Protein AF-A0A357LKL7-F1 (afdb_monomer)

Solvent-accessible surface area (backbone atoms only — not comparable to full-atom values): 3757 Å² total; per-residue (Å²): 110,89,98,52,98,51,42,68,92,65,52,59,68,69,78,73,62,85,47,70,70,45,44,51,52,56,55,53,55,52,53,74,81,31,94,71,45,76,68,57,50,51,53,52,56,48,52,52,51,53,50,51,52,52,41,60,73,66,77,105

Sequence (60 aa):
MRGKRVCRVHGGKSTGPRSEQGRKRCAAAKTIHGWETRKKRQIRAEKFREMKALFNSLNW

pLDDT: mean 88.34, std 8.58, range [58.5, 97.81]

Structure (mmCIF, N/CA/C/O backbone):
data_AF-A0A357LKL7-F1
#
_entry.id   AF-A0A357LKL7-F1
#
loop_
_atom_site.group_PDB
_atom_site.id
_atom_site.type_symbol
_atom_site.label_atom_id
_atom_site.label_alt_id
_atom_site.label_comp_id
_atom_site.label_asym_id
_atom_site.label_entity_id
_atom_site.label_seq_id
_atom_site.pdbx_PDB_ins_code
_atom_site.Cartn_x
_atom_site.Cartn_y
_atom_site.Cartn_z
_atom_site.occupancy
_atom_site.B_iso_or_equiv
_atom_site.auth_seq_id
_atom_site.auth_comp_id
_atom_site.auth_asym_id
_atom_site.auth_atom_id
_atom_site.pdbx_PDB_model_num
ATOM 1 N N . MET A 1 1 ? 5.256 12.334 -31.430 1.00 75.44 1 MET A N 1
ATOM 2 C CA . MET A 1 1 ? 4.102 11.491 -31.834 1.00 75.44 1 MET A CA 1
ATOM 3 C C . MET A 1 1 ? 2.880 12.388 -31.826 1.00 75.44 1 MET A C 1
ATOM 5 O O . MET A 1 1 ? 2.563 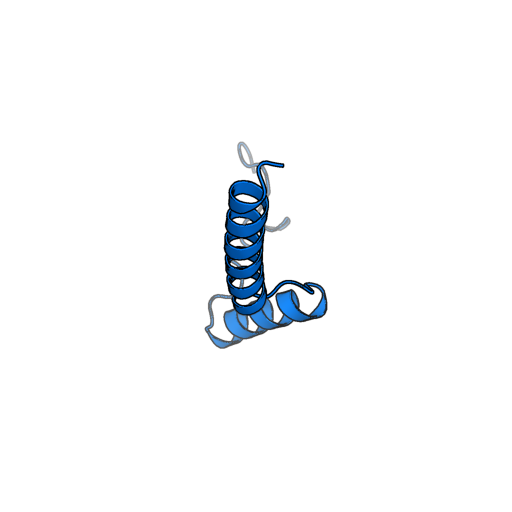12.901 -30.763 1.00 75.44 1 MET A O 1
ATOM 9 N N . ARG A 1 2 ? 2.248 12.635 -32.978 1.00 85.69 2 ARG A N 1
ATOM 10 C CA . ARG A 1 2 ? 1.040 13.475 -33.031 1.00 85.69 2 ARG A CA 1
ATOM 11 C C . ARG A 1 2 ? -0.103 12.785 -32.268 1.00 85.69 2 ARG A C 1
ATOM 13 O O . ARG A 1 2 ? -0.216 11.563 -32.328 1.00 85.69 2 ARG A O 1
ATOM 20 N N . GLY A 1 3 ? -0.881 13.554 -31.505 1.00 89.69 3 GLY A N 1
ATOM 21 C CA . GLY A 1 3 ? -2.082 13.077 -30.804 1.00 89.69 3 GLY A CA 1
ATOM 22 C C . GLY A 1 3 ? -1.869 12.218 -29.548 1.00 89.69 3 GLY A C 1
ATOM 23 O O . GLY A 1 3 ? -2.834 11.658 -29.040 1.00 89.69 3 GLY A O 1
ATOM 24 N N . LYS A 1 4 ? -0.643 12.078 -29.022 1.00 85.88 4 LYS A N 1
ATOM 25 C CA . LYS A 1 4 ? -0.387 11.328 -27.774 1.00 85.88 4 LYS A CA 1
ATOM 26 C C . LYS A 1 4 ? 0.166 12.235 -26.682 1.00 85.88 4 LYS A C 1
ATOM 28 O O . LYS A 1 4 ? 1.049 13.039 -26.955 1.00 85.88 4 LYS A O 1
ATOM 33 N N . ARG A 1 5 ? -0.291 12.025 -25.440 1.00 91.38 5 ARG A N 1
ATOM 34 C CA . ARG A 1 5 ? 0.175 12.757 -24.246 1.00 91.38 5 ARG A CA 1
ATOM 35 C C . ARG A 1 5 ? 1.656 12.504 -23.931 1.00 91.38 5 ARG A C 1
ATOM 37 O O . ARG A 1 5 ? 2.345 13.417 -23.506 1.00 91.38 5 ARG A O 1
ATOM 44 N N . VAL A 1 6 ? 2.144 11.278 -24.147 1.00 91.62 6 VAL A N 1
ATOM 45 C CA . VAL A 1 6 ? 3.548 10.887 -23.921 1.00 91.62 6 VAL A CA 1
ATOM 46 C C . VAL A 1 6 ? 4.067 10.024 -25.071 1.00 91.62 6 VAL A C 1
ATOM 48 O O . VAL A 1 6 ? 3.329 9.220 -25.647 1.00 91.62 6 VAL A O 1
ATOM 51 N N . CYS A 1 7 ? 5.342 10.180 -25.436 1.00 92.69 7 CYS A N 1
ATOM 52 C CA . CYS A 1 7 ? 5.963 9.367 -26.484 1.00 92.69 7 CYS A CA 1
ATOM 53 C C . CYS A 1 7 ? 6.678 8.131 -25.917 1.00 92.69 7 CYS A C 1
ATOM 55 O O . CYS A 1 7 ? 6.893 8.004 -24.716 1.00 92.69 7 CYS A O 1
ATOM 57 N N . ARG A 1 8 ? 7.100 7.219 -26.802 1.00 88.94 8 ARG A N 1
ATOM 58 C CA . ARG A 1 8 ? 7.765 5.956 -26.435 1.00 88.94 8 ARG A CA 1
ATOM 59 C C . ARG A 1 8 ? 8.982 6.129 -25.518 1.00 88.94 8 ARG A C 1
ATOM 61 O O . ARG A 1 8 ? 9.151 5.313 -24.623 1.00 88.94 8 ARG A O 1
ATOM 68 N N . VAL A 1 9 ? 9.804 7.152 -25.757 1.00 89.25 9 VAL A N 1
ATOM 69 C CA . VAL A 1 9 ? 10.995 7.445 -24.936 1.00 89.25 9 VAL A CA 1
ATOM 70 C C . VAL A 1 9 ? 10.658 8.150 -23.616 1.00 89.25 9 VAL A C 1
ATOM 72 O O . VAL A 1 9 ? 11.426 8.062 -22.674 1.00 89.25 9 VAL A O 1
ATOM 75 N N . HIS A 1 10 ? 9.471 8.753 -23.505 1.00 91.62 10 HIS A N 1
ATOM 76 C CA . HIS A 1 10 ? 8.956 9.392 -22.289 1.00 91.62 10 HIS A CA 1
ATOM 77 C C . HIS A 1 10 ? 7.920 8.491 -21.600 1.00 91.62 10 HIS A C 1
ATOM 79 O O . HIS A 1 10 ? 6.838 8.925 -21.215 1.00 91.62 10 HIS A O 1
ATOM 85 N N . GLY A 1 11 ? 8.212 7.190 -21.514 1.00 87.94 11 GLY A N 1
ATOM 86 C CA . GLY A 1 11 ? 7.396 6.245 -20.748 1.00 87.94 11 GLY A CA 1
ATOM 87 C C . GLY A 1 11 ? 6.112 5.756 -21.424 1.00 87.94 11 GLY A C 1
ATOM 88 O O . GLY A 1 11 ? 5.419 4.922 -20.853 1.00 87.94 11 GLY A O 1
ATOM 89 N N . GLY A 1 12 ? 5.814 6.153 -22.666 1.00 89.69 12 GLY A N 1
ATOM 90 C CA . GLY A 1 12 ? 4.629 5.664 -23.390 1.00 89.69 12 GLY A CA 1
ATOM 91 C C . GLY A 1 12 ? 4.606 4.147 -23.660 1.00 89.69 12 GLY A C 1
ATOM 92 O O . GLY A 1 12 ? 3.583 3.623 -24.087 1.00 89.69 12 GLY A O 1
ATOM 93 N N . LYS A 1 13 ? 5.722 3.435 -23.430 1.00 88.00 13 LYS A N 1
ATOM 94 C CA . LYS A 1 13 ? 5.810 1.959 -23.455 1.00 88.00 13 LYS A CA 1
ATOM 95 C C . LYS A 1 13 ? 5.979 1.320 -22.069 1.00 88.00 13 LYS A C 1
ATOM 97 O O . LYS A 1 13 ? 6.043 0.093 -21.976 1.00 88.00 13 LYS A O 1
ATOM 102 N N . SER A 1 14 ? 6.068 2.108 -21.003 1.00 87.38 14 SER A N 1
ATOM 103 C CA . SER A 1 14 ? 6.234 1.589 -19.647 1.00 87.38 14 SER A CA 1
ATOM 104 C C . SER A 1 14 ? 4.938 0.908 -19.207 1.00 87.38 14 SER A C 1
ATOM 106 O O . SER A 1 14 ? 3.954 1.567 -18.902 1.00 87.38 14 SER A O 1
ATOM 108 N N . THR A 1 15 ? 4.930 -0.427 -19.194 1.00 87.56 15 THR A N 1
ATOM 109 C CA . THR A 1 15 ? 3.749 -1.244 -18.830 1.00 87.56 15 THR A CA 1
ATOM 110 C C . THR A 1 15 ? 3.786 -1.746 -17.383 1.00 87.56 15 THR A C 1
ATOM 112 O O . THR A 1 15 ? 2.960 -2.559 -16.981 1.00 87.56 15 THR A O 1
ATOM 115 N N . GLY A 1 16 ? 4.744 -1.260 -16.589 1.00 88.69 16 GLY A N 1
ATOM 116 C CA . GLY A 1 16 ? 5.014 -1.781 -15.251 1.00 88.69 16 GLY A CA 1
ATOM 117 C C . GLY A 1 16 ? 5.595 -3.206 -15.269 1.00 88.69 16 GLY A C 1
ATOM 118 O O . GLY A 1 16 ? 5.967 -3.727 -16.325 1.00 88.69 16 GLY A O 1
ATOM 119 N N . PRO A 1 17 ? 5.720 -3.850 -14.096 1.00 94.12 17 PRO A N 1
ATOM 120 C CA . PRO A 1 17 ? 6.262 -5.201 -13.987 1.00 94.12 17 PRO A CA 1
ATOM 121 C C . PRO A 1 17 ? 5.283 -6.264 -14.509 1.00 94.12 17 PRO A C 1
ATOM 123 O O . PRO A 1 17 ? 4.189 -6.446 -13.973 1.00 94.12 17 PRO A O 1
ATOM 126 N N . ARG A 1 18 ? 5.712 -7.029 -15.519 1.00 93.38 18 ARG A N 1
ATOM 127 C CA . ARG A 1 18 ? 4.928 -8.142 -16.089 1.00 93.38 18 ARG A CA 1
ATOM 128 C C . ARG A 1 18 ? 5.098 -9.462 -15.337 1.00 93.38 18 ARG A C 1
ATOM 130 O O . ARG A 1 18 ? 4.176 -10.273 -15.320 1.00 93.38 18 ARG A O 1
ATOM 137 N N . SER A 1 19 ? 6.248 -9.670 -14.698 1.00 95.31 19 SER A N 1
ATOM 138 C CA . SER A 1 19 ? 6.518 -10.881 -13.921 1.00 95.31 19 SER A CA 1
ATOM 139 C C . SER A 1 19 ? 5.877 -10.825 -12.537 1.00 95.31 19 SER A C 1
ATOM 141 O O . SER A 1 19 ? 5.680 -9.753 -11.956 1.00 95.31 19 SER A O 1
ATOM 143 N N . GLU A 1 20 ? 5.589 -11.997 -11.974 1.00 96.00 20 GLU A N 1
ATOM 144 C CA . GLU A 1 20 ? 5.060 -12.110 -10.615 1.00 96.00 20 GLU A CA 1
ATOM 145 C C . GLU A 1 20 ? 6.036 -11.538 -9.578 1.00 96.00 20 GLU A C 1
ATOM 147 O O . GLU A 1 20 ? 5.642 -10.740 -8.727 1.00 96.00 20 GLU A O 1
ATOM 152 N N . GLN A 1 21 ? 7.328 -11.855 -9.701 1.00 96.25 21 GLN A N 1
ATOM 153 C CA . GLN A 1 21 ? 8.374 -11.303 -8.839 1.00 96.25 21 GLN A CA 1
ATOM 154 C C . GLN A 1 21 ? 8.424 -9.769 -8.918 1.00 96.25 21 GLN A C 1
ATOM 156 O O . GLN A 1 21 ? 8.545 -9.090 -7.898 1.00 96.25 21 GLN A O 1
ATOM 161 N N . GLY A 1 22 ? 8.292 -9.198 -10.121 1.00 94.38 22 GLY A N 1
ATOM 162 C CA . GLY A 1 22 ? 8.241 -7.750 -10.313 1.00 94.38 22 GLY A CA 1
ATOM 163 C C . GLY A 1 22 ? 7.041 -7.114 -9.610 1.00 94.38 22 GLY A C 1
ATOM 164 O O . GLY A 1 22 ? 7.200 -6.109 -8.918 1.00 94.38 22 GLY A O 1
ATOM 165 N N . ARG A 1 23 ? 5.858 -7.734 -9.710 1.00 93.75 23 ARG A N 1
ATOM 166 C CA . ARG A 1 23 ? 4.661 -7.284 -8.981 1.00 93.75 23 ARG A CA 1
ATOM 167 C C . ARG A 1 23 ? 4.856 -7.354 -7.464 1.00 93.75 23 ARG A C 1
ATOM 169 O O . ARG A 1 23 ? 4.502 -6.396 -6.777 1.00 93.75 23 ARG A O 1
ATOM 176 N N . LYS A 1 24 ? 5.465 -8.431 -6.950 1.00 92.12 24 LYS A N 1
ATOM 177 C CA . LYS A 1 24 ? 5.783 -8.590 -5.517 1.00 92.12 24 LYS A CA 1
ATOM 178 C C . LYS A 1 24 ? 6.731 -7.493 -5.018 1.00 92.12 24 LYS A C 1
ATOM 180 O O . LYS A 1 24 ? 6.448 -6.884 -3.990 1.00 92.12 24 LYS A O 1
ATOM 185 N N . ARG A 1 25 ? 7.784 -7.157 -5.775 1.00 91.25 25 ARG A N 1
ATOM 186 C CA . ARG A 1 25 ? 8.698 -6.046 -5.437 1.00 91.25 25 ARG A CA 1
ATOM 187 C C . ARG A 1 25 ? 7.980 -4.698 -5.370 1.00 91.25 25 ARG A C 1
ATOM 189 O O . ARG A 1 25 ? 8.145 -3.969 -4.398 1.00 91.25 25 ARG A O 1
ATOM 196 N N . CYS A 1 26 ? 7.135 -4.386 -6.354 1.00 89.12 26 CYS A N 1
ATOM 197 C CA . CYS A 1 26 ? 6.342 -3.154 -6.320 1.00 89.12 26 CYS A CA 1
ATOM 198 C C . CYS A 1 26 ? 5.354 -3.122 -5.144 1.00 89.12 26 CYS A C 1
ATOM 200 O O . CYS A 1 26 ? 5.126 -2.057 -4.576 1.00 89.12 26 CYS A O 1
ATOM 202 N N . ALA A 1 27 ? 4.769 -4.262 -4.764 1.00 85.88 27 ALA A N 1
ATOM 203 C CA . ALA A 1 27 ? 3.906 -4.348 -3.589 1.00 85.88 27 ALA A CA 1
ATOM 204 C C . ALA A 1 27 ? 4.685 -4.104 -2.283 1.00 85.88 27 ALA A C 1
ATOM 206 O O . ALA A 1 27 ? 4.213 -3.342 -1.445 1.00 85.88 27 ALA A O 1
ATOM 207 N N . ALA A 1 28 ? 5.885 -4.675 -2.146 1.00 84.62 28 ALA A N 1
ATOM 208 C CA . ALA A 1 28 ? 6.758 -4.456 -0.990 1.00 84.62 28 ALA A CA 1
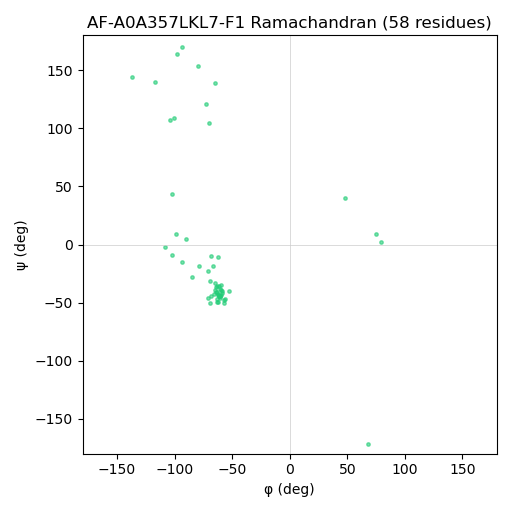ATOM 209 C C . ALA A 1 28 ? 7.246 -2.998 -0.889 1.00 84.62 28 ALA A C 1
ATOM 211 O O . ALA A 1 28 ? 7.253 -2.417 0.189 1.00 84.62 28 ALA A O 1
ATOM 212 N N . ALA A 1 29 ? 7.570 -2.345 -2.009 1.00 84.44 29 ALA A N 1
ATOM 213 C CA . ALA A 1 29 ? 7.952 -0.929 -1.992 1.00 84.44 29 ALA A CA 1
ATOM 214 C C . ALA A 1 29 ? 6.836 -0.023 -1.430 1.00 84.44 29 ALA A C 1
ATOM 216 O O . ALA A 1 29 ? 7.106 0.933 -0.705 1.00 84.44 29 ALA A O 1
ATOM 217 N N . LYS A 1 30 ? 5.563 -0.359 -1.693 1.00 76.75 30 LYS A N 1
ATOM 218 C CA . LYS A 1 30 ? 4.407 0.379 -1.153 1.00 76.75 30 LYS A CA 1
ATOM 219 C C . LYS A 1 30 ? 4.261 0.259 0.365 1.00 76.75 30 LYS A C 1
ATOM 221 O O . LYS A 1 30 ? 3.570 1.085 0.949 1.00 76.75 30 LYS A O 1
ATOM 226 N N . THR A 1 31 ? 4.890 -0.728 1.005 1.00 71.75 31 THR A N 1
ATOM 227 C CA . THR A 1 31 ? 4.892 -0.872 2.469 1.00 71.75 31 THR A CA 1
ATOM 228 C C . THR A 1 31 ? 6.096 -0.213 3.138 1.00 71.75 31 THR A C 1
ATOM 230 O O . THR A 1 31 ? 6.050 0.002 4.340 1.00 71.75 31 THR A O 1
ATOM 233 N N . ILE A 1 32 ? 7.151 0.131 2.385 1.00 69.75 32 ILE A N 1
ATOM 234 C CA . ILE A 1 32 ? 8.326 0.843 2.923 1.00 69.75 32 ILE A CA 1
ATOM 235 C C . ILE A 1 32 ? 7.958 2.293 3.259 1.00 69.75 32 ILE A C 1
ATOM 237 O O . ILE A 1 32 ? 8.258 2.775 4.345 1.00 69.75 32 ILE A O 1
ATOM 241 N N . HIS A 1 33 ? 7.256 2.975 2.351 1.00 70.38 33 HIS A N 1
ATOM 242 C CA . HIS A 1 33 ? 6.832 4.368 2.556 1.00 70.38 33 HIS A CA 1
ATOM 243 C C . HIS A 1 33 ? 5.355 4.503 2.956 1.00 70.38 33 HIS A C 1
ATOM 245 O O . HIS A 1 33 ? 4.906 5.583 3.329 1.00 70.38 33 HIS A O 1
ATOM 251 N N . GLY A 1 34 ? 4.583 3.415 2.892 1.00 68.12 34 GLY A N 1
ATOM 252 C CA . GLY A 1 34 ? 3.180 3.387 3.292 1.00 68.12 34 GLY A CA 1
ATOM 253 C C . GLY A 1 34 ? 3.006 2.776 4.677 1.00 68.12 34 GLY A C 1
ATOM 254 O O . GLY A 1 34 ? 3.088 1.562 4.837 1.00 68.12 34 GLY A O 1
ATOM 255 N N . TRP A 1 35 ? 2.662 3.597 5.671 1.00 72.12 35 TRP A N 1
ATOM 256 C CA . TRP A 1 35 ? 2.265 3.108 7.003 1.00 72.12 35 TRP A CA 1
ATOM 257 C C . TRP A 1 35 ? 0.922 2.359 6.993 1.00 72.12 35 TRP A C 1
ATOM 259 O O . TRP A 1 35 ? 0.571 1.692 7.973 1.00 72.12 35 TRP A O 1
ATOM 269 N N . GLU A 1 36 ? 0.202 2.428 5.870 1.00 82.12 36 GLU A N 1
ATOM 270 C CA . GLU A 1 36 ? -1.136 1.892 5.670 1.00 82.12 36 GLU A CA 1
ATOM 271 C C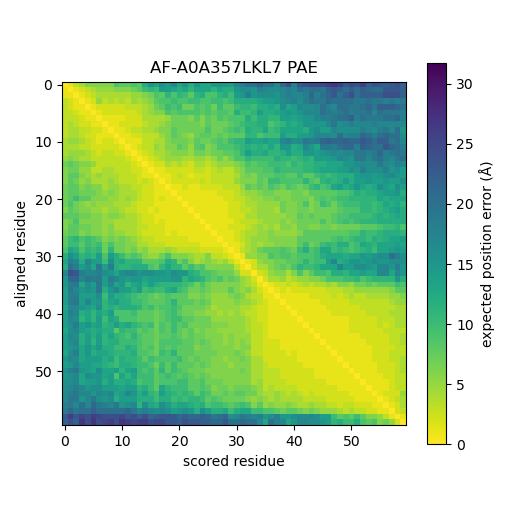 . GLU A 1 36 ? -1.136 0.596 4.843 1.00 82.12 36 GLU A C 1
ATOM 273 O O . GLU A 1 36 ? -0.977 0.601 3.621 1.00 82.12 36 GLU A O 1
ATOM 278 N N . THR A 1 3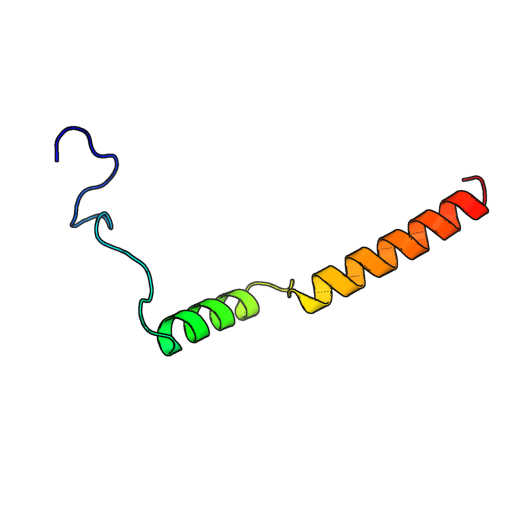7 ? -1.383 -0.536 5.506 1.00 82.81 37 THR A N 1
ATOM 279 C CA . THR A 1 37 ? -1.549 -1.846 4.856 1.00 82.81 37 THR A CA 1
ATOM 280 C C . THR A 1 37 ? -3.029 -2.190 4.679 1.00 82.81 37 THR A C 1
ATOM 282 O O . THR A 1 37 ? -3.895 -1.617 5.335 1.00 82.81 37 THR A O 1
ATOM 285 N N . ARG A 1 38 ? -3.359 -3.169 3.821 1.00 83.94 38 ARG A N 1
ATOM 286 C CA . ARG A 1 38 ? -4.754 -3.645 3.679 1.00 83.94 38 ARG A CA 1
ATOM 287 C C . ARG A 1 38 ? -5.331 -4.168 5.001 1.00 83.94 38 ARG A C 1
ATOM 289 O O . ARG A 1 38 ? -6.473 -3.858 5.313 1.00 83.94 38 ARG A O 1
ATOM 296 N N . LYS A 1 39 ? -4.522 -4.890 5.786 1.00 86.94 39 LYS A N 1
ATOM 297 C CA . LYS A 1 39 ? -4.898 -5.382 7.120 1.00 86.94 39 LYS A CA 1
ATOM 298 C C . LYS A 1 39 ? -5.160 -4.224 8.089 1.00 86.94 39 LYS A C 1
ATOM 300 O O . LYS A 1 39 ? -6.197 -4.202 8.739 1.00 86.94 39 LYS A O 1
ATOM 305 N N . LYS A 1 40 ? -4.268 -3.223 8.136 1.00 89.31 40 LYS A N 1
ATOM 306 C CA . LYS A 1 40 ? -4.470 -2.016 8.960 1.00 89.31 40 LYS A CA 1
ATOM 307 C C . LYS A 1 40 ? -5.737 -1.253 8.556 1.00 89.31 40 LYS A C 1
ATOM 309 O O . LYS A 1 40 ? -6.471 -0.808 9.434 1.00 89.31 40 LYS A O 1
ATOM 314 N N . ARG A 1 41 ? -6.046 -1.184 7.255 1.00 90.00 41 ARG A N 1
ATOM 315 C CA . ARG A 1 41 ? -7.274 -0.553 6.748 1.00 90.00 41 ARG A CA 1
ATOM 316 C C . ARG A 1 41 ? -8.533 -1.242 7.264 1.00 90.00 41 ARG A C 1
ATOM 318 O O . ARG A 1 41 ? -9.461 -0.554 7.672 1.00 90.00 41 ARG A O 1
ATOM 325 N N . GLN A 1 42 ? -8.556 -2.575 7.260 1.00 94.69 42 GLN A N 1
ATOM 326 C CA . GLN A 1 42 ? -9.683 -3.356 7.781 1.00 94.69 42 GLN A CA 1
ATOM 327 C C . GLN A 1 42 ? -9.881 -3.120 9.280 1.00 94.69 42 GLN A C 1
ATOM 329 O O . GLN A 1 42 ? -10.984 -2.758 9.683 1.00 94.69 42 GLN A O 1
ATOM 334 N N . ILE A 1 43 ? -8.804 -3.220 10.069 1.00 95.75 43 ILE A N 1
ATOM 335 C CA . ILE A 1 43 ? -8.841 -2.979 11.521 1.00 95.75 43 ILE A CA 1
ATOM 336 C C . ILE A 1 43 ? -9.364 -1.569 11.811 1.00 95.75 43 ILE A C 1
ATOM 338 O O . ILE A 1 43 ? -10.272 -1.395 12.616 1.00 95.75 43 ILE A O 1
ATOM 342 N N . ARG A 1 44 ? -8.847 -0.545 11.122 1.00 94.75 44 ARG A N 1
ATOM 343 C CA . ARG A 1 44 ? -9.295 0.835 11.344 1.00 94.75 44 ARG A CA 1
ATOM 344 C C . ARG A 1 44 ? -10.769 1.029 10.973 1.00 94.75 44 ARG A C 1
ATOM 346 O O . ARG A 1 44 ? -11.495 1.695 11.701 1.00 94.75 44 ARG A O 1
ATOM 353 N N . ALA A 1 45 ? -11.220 0.433 9.869 1.00 96.06 45 ALA A N 1
ATOM 354 C CA . ALA A 1 45 ? -12.620 0.496 9.455 1.00 96.06 45 ALA A CA 1
ATOM 355 C C . ALA A 1 45 ? -13.562 -0.210 10.445 1.00 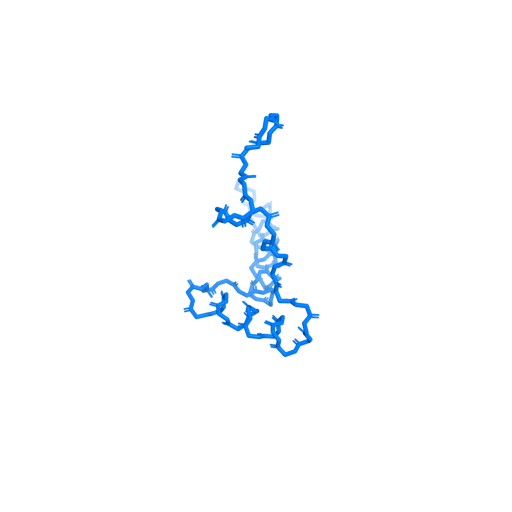96.06 45 ALA A C 1
ATOM 357 O O . ALA A 1 45 ? -14.710 0.198 10.602 1.00 96.06 45 ALA A O 1
ATOM 358 N N . GLU A 1 46 ? -13.114 -1.283 11.091 1.00 97.81 46 GLU A N 1
ATOM 359 C CA . GLU A 1 46 ? -13.846 -1.952 12.168 1.00 97.81 46 GLU A CA 1
ATOM 360 C C . GLU A 1 46 ? -13.900 -1.087 13.431 1.00 97.81 46 GLU A C 1
ATOM 362 O O . GLU A 1 46 ? -14.991 -0.782 13.905 1.00 97.81 46 GLU A O 1
ATOM 367 N N . LYS A 1 47 ? -12.758 -0.564 13.889 1.00 97.50 47 LYS A N 1
ATOM 368 C CA . LYS A 1 47 ? -12.702 0.310 15.070 1.00 97.50 47 LYS A CA 1
ATOM 369 C C . LYS A 1 47 ? -13.504 1.595 14.918 1.00 97.50 47 LYS A C 1
ATOM 371 O O . LYS A 1 47 ? -14.157 2.016 15.865 1.00 97.50 47 LYS A O 1
ATOM 376 N N . PHE A 1 48 ? -13.548 2.185 13.725 1.00 97.12 48 PHE A N 1
ATOM 377 C CA . PH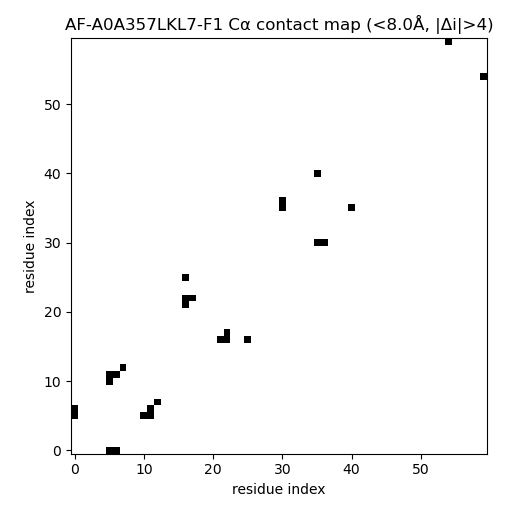E A 1 48 ? -14.426 3.330 13.484 1.00 97.12 48 PHE A CA 1
ATOM 378 C C . PHE A 1 48 ? -15.914 2.970 13.488 1.00 97.12 48 PHE A C 1
ATOM 380 O O . PHE A 1 48 ? -16.722 3.796 13.908 1.00 97.12 48 PHE A O 1
ATOM 387 N N . ARG A 1 49 ? -16.296 1.757 13.066 1.00 97.12 49 ARG A N 1
ATOM 388 C CA . ARG A 1 49 ? -17.685 1.287 13.188 1.00 97.12 49 ARG A CA 1
ATOM 389 C C . ARG A 1 49 ? -18.072 1.073 14.650 1.00 97.12 49 ARG A C 1
ATOM 391 O O . ARG A 1 49 ? -19.136 1.541 15.043 1.00 97.12 49 ARG A O 1
ATOM 398 N N . GLU A 1 50 ? -17.201 0.444 15.440 1.00 96.88 50 GLU A N 1
ATOM 399 C CA . GLU A 1 50 ? -17.382 0.296 16.894 1.00 96.88 50 GLU A CA 1
ATOM 400 C C . GLU A 1 50 ? -17.533 1.668 17.567 1.00 96.88 50 GLU A C 1
ATOM 402 O O . GLU A 1 50 ? -18.505 1.908 18.276 1.00 96.88 50 GLU A O 1
ATOM 407 N N . MET A 1 51 ? -16.622 2.603 17.276 1.00 96.81 51 MET A N 1
ATOM 408 C CA . MET A 1 51 ? -16.656 3.953 17.839 1.00 96.81 51 MET A CA 1
ATOM 409 C C . MET A 1 51 ? -17.943 4.693 17.466 1.00 96.81 51 MET A C 1
ATOM 411 O O . MET A 1 51 ? -18.578 5.280 18.334 1.00 96.81 51 MET A O 1
ATOM 415 N N . LYS A 1 52 ? -18.375 4.625 16.200 1.00 95.75 52 LYS A N 1
ATOM 416 C CA . LYS A 1 52 ? -19.642 5.228 15.768 1.00 95.75 52 LYS A CA 1
ATOM 417 C C . LYS A 1 52 ? -20.837 4.644 16.528 1.00 95.75 52 LYS A C 1
ATOM 419 O O . LYS A 1 52 ? -21.714 5.395 16.938 1.00 95.75 52 LYS A O 1
ATOM 424 N N . ALA A 1 53 ? -20.876 3.325 16.718 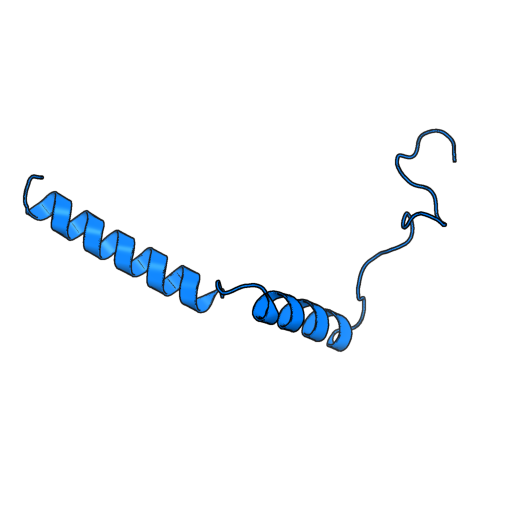1.00 95.62 53 ALA A N 1
ATOM 425 C CA . ALA A 1 53 ? -21.941 2.677 17.479 1.00 95.62 53 ALA A CA 1
ATOM 426 C C . ALA A 1 53 ? -21.953 3.136 18.948 1.00 95.62 53 ALA A C 1
ATOM 428 O O . ALA A 1 53 ? -23.024 3.418 19.479 1.00 95.62 53 ALA A O 1
ATOM 429 N N . LEU A 1 54 ? -20.776 3.282 19.568 1.00 95.50 54 LEU A N 1
ATOM 430 C CA . LEU A 1 54 ? -20.647 3.811 20.929 1.00 95.50 54 LEU A CA 1
ATOM 431 C C . LEU A 1 54 ? -21.152 5.255 21.032 1.00 95.50 54 LEU A C 1
ATOM 433 O O . LEU A 1 54 ? -21.984 5.536 21.888 1.00 95.50 54 LEU A O 1
ATOM 437 N N . PHE A 1 55 ? -20.716 6.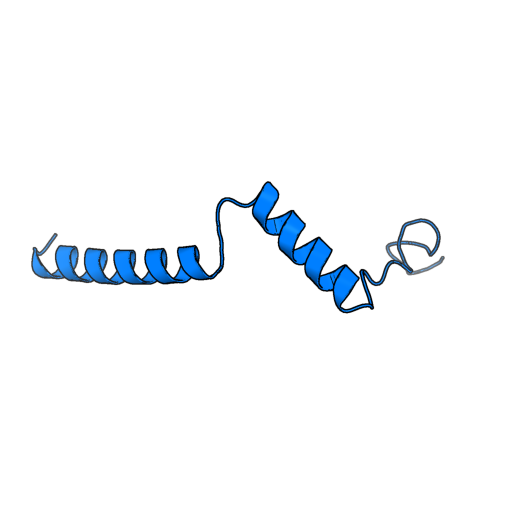148 20.140 1.00 95.62 55 PHE A N 1
ATOM 438 C CA . PHE A 1 55 ? -21.192 7.538 20.107 1.00 95.62 55 PHE A CA 1
ATOM 439 C C . PHE A 1 55 ? -22.716 7.618 19.966 1.00 95.62 55 PHE A C 1
ATOM 441 O O . PHE A 1 55 ? -23.368 8.285 20.765 1.00 95.62 55 PHE A O 1
ATOM 448 N N . ASN A 1 56 ? -23.289 6.851 19.033 1.00 92.56 56 ASN A N 1
ATOM 449 C CA . ASN A 1 56 ? -24.739 6.780 18.860 1.00 92.56 56 ASN A CA 1
ATOM 450 C C . ASN A 1 56 ? -25.453 6.288 20.131 1.00 92.56 56 ASN A C 1
ATOM 452 O O . ASN A 1 56 ? -26.526 6.781 20.456 1.00 92.56 56 ASN A O 1
ATOM 456 N N . SER A 1 57 ? -24.877 5.315 20.847 1.00 90.31 57 SER A N 1
ATOM 457 C CA . SER A 1 57 ? -25.469 4.781 22.083 1.00 90.31 57 SER A CA 1
ATOM 458 C C . SER A 1 57 ? -25.408 5.752 23.265 1.00 90.31 57 SER A C 1
ATOM 460 O O . SER A 1 57 ? 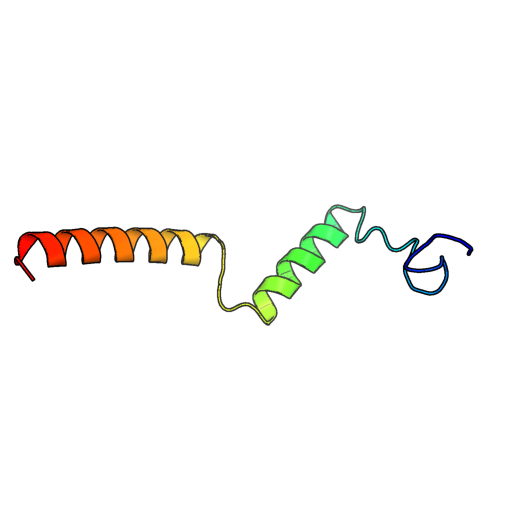-26.214 5.647 24.184 1.00 90.31 57 SER A O 1
ATOM 462 N N . LEU A 1 58 ? -24.475 6.705 23.231 1.00 91.44 58 LEU A N 1
ATOM 463 C CA . LEU A 1 58 ? -24.294 7.730 24.257 1.00 91.44 58 LEU A CA 1
ATOM 464 C C . LEU A 1 58 ? -25.118 9.001 23.981 1.00 91.44 58 LEU A C 1
ATOM 466 O O . LEU A 1 58 ? -24.998 9.957 24.742 1.00 91.44 58 LEU A O 1
ATOM 470 N N . ASN A 1 59 ? -25.961 9.009 22.933 1.00 74.81 59 ASN A N 1
ATOM 471 C CA . ASN A 1 59 ? -26.746 10.169 22.483 1.00 74.81 59 ASN A CA 1
ATOM 472 C C . ASN A 1 59 ? -25.904 11.455 22.356 1.00 74.81 59 ASN A C 1
ATOM 474 O O . ASN A 1 59 ? -26.355 12.536 22.738 1.00 74.81 59 ASN A O 1
ATOM 478 N N . TRP A 1 60 ? -24.674 11.321 21.853 1.00 58.50 60 TRP A N 1
ATOM 479 C CA . TRP A 1 60 ? -23.806 12.450 21.518 1.00 58.50 60 TRP A CA 1
ATOM 480 C C . TRP A 1 60 ? -23.985 12.877 20.061 1.00 58.50 60 TRP A C 1
ATOM 482 O O . TRP A 1 60 ? -24.166 11.977 19.205 1.00 58.50 60 TRP A O 1
#

Radius of gyration: 21.14 Å; Cα contacts (8 Å, |Δi|>4): 14; chains: 1; bounding box: 38×26×57 Å

Secondary structure (DSSP, 8-state):
-TT-SS-GGGTTT-----SHHHHHHHHHHHHHS-S--HHHHHHHHHHHHHHHHHHHHTT-

Foldseek 3Di:
DPPDPADPVRCPVVPFDPDPVSVVVVVVVCVVPPPDDPVNVVVVVVVVVVVVVVCVVVVD

Mean predicted aligned error: 8.38 Å